Protein AF-A0A918HA20-F1 (afdb_monomer_lite)

Structure (mmCIF, N/CA/C/O backbone):
data_AF-A0A918HA20-F1
#
_entry.id   AF-A0A918HA20-F1
#
loop_
_atom_site.group_PDB
_atom_site.id
_atom_site.type_symbol
_atom_site.label_atom_id
_atom_site.label_alt_id
_atom_site.label_comp_id
_atom_site.label_asym_id
_atom_site.label_entity_id
_atom_site.label_seq_id
_atom_site.pdbx_PDB_ins_code
_atom_site.Cartn_x
_atom_site.Cartn_y
_atom_site.Cartn_z
_atom_site.occupancy
_atom_site.B_iso_or_equiv
_atom_site.auth_seq_id
_atom_site.auth_comp_id
_atom_site.auth_asym_id
_atom_site.auth_atom_id
_atom_site.pdbx_PDB_model_num
ATOM 1 N N . MET A 1 1 ? 33.558 -11.457 3.530 1.00 38.34 1 MET A N 1
ATOM 2 C CA . MET A 1 1 ? 32.779 -11.635 4.777 1.00 38.34 1 MET A CA 1
ATOM 3 C C . MET A 1 1 ? 31.307 -11.605 4.415 1.00 38.34 1 MET A C 1
ATOM 5 O O . MET A 1 1 ? 30.856 -10.582 3.923 1.00 38.34 1 MET A O 1
ATOM 9 N N . ALA A 1 2 ? 30.590 -12.720 4.562 1.00 44.47 2 ALA A N 1
ATOM 10 C CA . ALA A 1 2 ? 29.157 -12.765 4.283 1.00 44.47 2 ALA A CA 1
ATOM 11 C C . ALA A 1 2 ? 28.400 -12.003 5.380 1.00 44.47 2 ALA A C 1
ATOM 13 O O . ALA A 1 2 ? 28.579 -12.294 6.563 1.00 44.47 2 ALA A O 1
ATOM 14 N N . THR A 1 3 ? 27.589 -11.018 4.997 1.00 42.53 3 THR A N 1
ATOM 15 C CA . THR A 1 3 ? 26.684 -10.328 5.919 1.00 42.53 3 THR A CA 1
ATOM 16 C C . THR A 1 3 ? 25.725 -11.370 6.494 1.00 42.53 3 THR A C 1
ATOM 18 O O . THR A 1 3 ? 25.002 -11.996 5.715 1.00 42.53 3 THR A O 1
ATOM 21 N N . PRO A 1 4 ? 25.715 -11.614 7.817 1.00 49.12 4 PRO A N 1
ATOM 22 C CA . PRO A 1 4 ? 24.766 -12.550 8.393 1.00 49.12 4 PRO A CA 1
ATOM 23 C C . PRO A 1 4 ? 23.355 -12.069 8.045 1.00 49.12 4 PRO A C 1
ATOM 25 O O . PRO A 1 4 ? 23.101 -10.861 8.107 1.00 49.12 4 PRO A O 1
ATOM 28 N N . PRO A 1 5 ? 22.450 -12.973 7.645 1.00 57.62 5 PRO A N 1
ATOM 29 C CA . PRO A 1 5 ? 21.137 -12.587 7.164 1.00 57.62 5 PRO A CA 1
ATOM 30 C C . PRO A 1 5 ? 20.416 -11.877 8.317 1.00 57.62 5 PRO A C 1
ATOM 32 O O . PRO A 1 5 ? 20.093 -12.463 9.351 1.00 57.62 5 PRO A O 1
ATO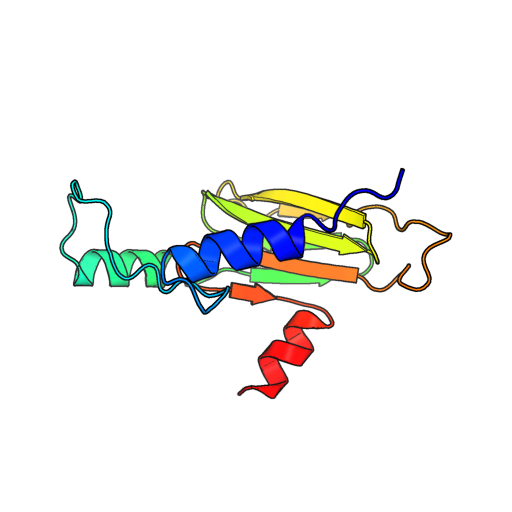M 35 N N . LEU A 1 6 ? 20.256 -10.562 8.166 1.00 62.59 6 LEU A N 1
ATOM 36 C CA . LEU A 1 6 ? 19.701 -9.666 9.183 1.00 62.59 6 LEU A CA 1
ATOM 37 C C . LEU A 1 6 ? 18.279 -10.100 9.575 1.00 62.59 6 LEU A C 1
ATOM 39 O O . LEU A 1 6 ? 17.896 -10.017 10.739 1.00 62.59 6 LEU A O 1
ATOM 43 N N . VAL A 1 7 ? 17.542 -10.642 8.601 1.00 62.25 7 VAL A N 1
ATOM 44 C CA . VAL A 1 7 ? 16.160 -11.111 8.733 1.00 62.25 7 VAL A CA 1
ATOM 45 C C . VAL A 1 7 ? 16.025 -12.244 9.771 1.00 62.25 7 VAL A C 1
ATOM 47 O O . VAL A 1 7 ? 15.259 -12.057 10.711 1.00 62.25 7 VAL A O 1
ATOM 50 N N . PRO A 1 8 ? 16.789 -13.355 9.711 1.00 70.25 8 PRO A N 1
ATOM 51 C CA . PRO A 1 8 ? 16.832 -14.373 10.764 1.00 70.25 8 PRO A CA 1
ATOM 52 C C . PRO A 1 8 ? 17.076 -13.845 12.180 1.00 70.25 8 PRO A C 1
ATOM 54 O O . PRO A 1 8 ? 16.343 -14.204 13.095 1.00 70.25 8 PRO A O 1
ATOM 57 N N . ARG A 1 9 ? 18.035 -12.928 12.380 1.00 65.81 9 ARG A N 1
ATOM 58 C CA . ARG A 1 9 ? 18.313 -12.385 13.728 1.00 65.81 9 ARG A CA 1
ATOM 59 C C . ARG A 1 9 ? 17.161 -11.527 14.254 1.00 65.81 9 ARG A C 1
ATOM 61 O O . ARG A 1 9 ? 16.867 -11.558 15.446 1.00 65.81 9 ARG A O 1
ATOM 68 N N . MET A 1 10 ? 16.513 -10.763 13.375 1.00 57.59 10 MET A N 1
ATOM 69 C CA . MET A 1 10 ? 15.327 -9.979 13.729 1.00 57.59 10 MET A CA 1
ATOM 70 C C . MET A 1 10 ? 14.124 -10.880 14.024 1.00 57.59 10 MET A C 1
ATOM 72 O O . MET A 1 10 ? 13.378 -10.603 14.960 1.00 57.59 10 MET A O 1
ATOM 76 N N . TRP A 1 11 ? 13.969 -11.970 13.272 1.00 60.09 11 TRP A N 1
ATOM 77 C CA . TRP A 1 11 ? 12.924 -12.970 13.479 1.00 60.09 11 TRP A CA 1
ATOM 78 C C . TRP A 1 11 ? 13.066 -13.686 14.826 1.00 60.09 11 TRP A C 1
ATOM 80 O O . TRP A 1 11 ? 12.103 -13.764 15.587 1.00 60.09 11 TRP A O 1
ATOM 90 N N . ASP A 1 12 ? 14.272 -14.132 15.177 1.00 68.94 12 ASP A N 1
ATOM 91 C CA . ASP A 1 12 ? 14.524 -14.792 16.462 1.00 68.94 12 ASP A CA 1
ATOM 92 C C . ASP A 1 12 ? 14.287 -13.844 17.647 1.00 68.94 12 ASP A C 1
ATOM 94 O O . ASP A 1 12 ? 13.672 -14.225 18.645 1.00 68.94 12 ASP A O 1
ATOM 98 N N . ALA A 1 13 ? 14.702 -12.578 17.518 1.00 68.00 13 ALA A N 1
ATOM 99 C CA . ALA A 1 13 ? 14.441 -11.547 18.520 1.00 68.00 13 ALA A CA 1
ATOM 100 C C . ALA A 1 13 ? 12.942 -11.228 18.668 1.00 68.00 13 ALA A C 1
ATOM 102 O O . ALA A 1 13 ? 12.487 -10.917 19.772 1.00 68.00 13 ALA A O 1
ATOM 103 N N . ALA A 1 14 ? 12.176 -11.306 17.576 1.00 59.41 14 ALA A N 1
ATOM 104 C CA . ALA A 1 14 ? 10.729 -11.137 17.597 1.00 59.41 14 ALA A CA 1
ATOM 105 C C . ALA A 1 14 ? 10.049 -12.319 18.311 1.00 59.41 14 ALA A C 1
ATOM 107 O O . ALA A 1 14 ? 9.281 -12.121 19.256 1.00 59.41 14 ALA A O 1
ATOM 108 N N . ARG A 1 15 ? 10.425 -13.558 17.973 1.00 66.44 15 ARG A N 1
ATOM 109 C CA . ARG A 1 15 ? 9.879 -14.754 18.635 1.00 66.44 15 ARG A CA 1
ATOM 110 C C . ARG A 1 15 ? 10.200 -14.814 20.125 1.00 66.44 15 ARG A C 1
ATOM 112 O O . ARG A 1 15 ? 9.325 -15.159 20.913 1.00 66.44 15 ARG A O 1
ATOM 119 N N . ALA A 1 16 ? 11.402 -14.405 20.533 1.00 69.88 16 ALA A N 1
ATOM 120 C CA . ALA A 1 16 ? 11.773 -14.308 21.949 1.00 69.88 16 ALA A CA 1
ATOM 121 C C . ALA A 1 16 ? 10.886 -13.331 22.750 1.00 69.88 16 ALA A C 1
ATOM 123 O O . ALA A 1 16 ? 10.814 -13.419 23.973 1.00 69.88 16 ALA A O 1
ATOM 124 N N . ARG A 1 17 ? 10.200 -12.406 22.068 1.00 61.94 17 ARG A N 1
ATOM 125 C CA . ARG A 1 17 ? 9.253 -11.441 22.647 1.00 61.94 17 ARG A CA 1
ATOM 126 C C . ARG A 1 17 ? 7.787 -11.840 22.430 1.00 61.94 17 ARG A C 1
ATOM 128 O O . ARG A 1 17 ? 6.905 -11.020 22.659 1.00 61.94 17 ARG A O 1
ATOM 135 N N . GLY A 1 18 ? 7.529 -13.077 21.994 1.00 61.09 18 GLY A N 1
ATOM 136 C CA . GLY A 1 18 ? 6.178 -13.595 21.760 1.00 61.09 18 GLY A CA 1
ATOM 137 C C . GLY A 1 18 ? 5.519 -13.077 20.480 1.00 61.09 18 GLY A C 1
ATOM 138 O O . GLY A 1 18 ? 4.299 -13.102 20.379 1.00 61.09 18 GLY A O 1
ATOM 139 N N . ILE A 1 19 ? 6.307 -12.581 19.522 1.00 57.25 19 ILE A N 1
ATOM 140 C CA . ILE A 1 19 ? 5.818 -12.071 18.238 1.00 57.25 19 ILE A CA 1
ATOM 141 C C . ILE A 1 19 ? 6.059 -13.161 17.202 1.00 57.25 19 ILE A C 1
ATOM 143 O O . ILE A 1 19 ? 7.184 -13.363 16.738 1.00 57.25 19 ILE A O 1
ATOM 147 N N . ASP A 1 20 ? 5.013 -13.908 16.894 1.00 63.19 20 ASP A N 1
ATOM 148 C CA . ASP A 1 20 ? 5.039 -15.077 16.015 1.00 63.19 20 ASP A CA 1
ATOM 149 C C . ASP A 1 20 ? 4.428 -14.806 14.632 1.00 63.19 20 ASP A C 1
ATOM 151 O O . ASP A 1 20 ? 4.663 -15.572 13.695 1.00 63.19 20 ASP A O 1
ATOM 155 N N . ALA A 1 21 ? 3.722 -13.685 14.480 1.00 48.09 21 ALA A N 1
ATOM 156 C CA . ALA A 1 21 ? 3.218 -13.185 13.214 1.00 48.09 21 ALA A CA 1
ATOM 157 C C . ALA A 1 21 ? 3.915 -11.862 12.829 1.00 48.09 21 ALA A C 1
ATOM 159 O O . ALA A 1 21 ? 4.008 -10.950 13.654 1.00 48.09 21 ALA A O 1
ATOM 160 N N . PRO A 1 22 ? 4.359 -11.693 11.564 1.00 44.25 22 PRO A N 1
ATOM 161 C CA . PRO A 1 22 ? 4.783 -10.382 11.047 1.00 44.25 22 PRO A CA 1
ATOM 162 C C . PRO A 1 22 ? 3.621 -9.371 11.047 1.00 44.25 22 PRO A C 1
ATOM 164 O O . PRO A 1 22 ? 3.827 -8.157 11.007 1.00 44.25 22 PRO A O 1
ATOM 167 N N . ASP A 1 23 ? 2.399 -9.893 11.129 1.00 50.22 23 ASP A N 1
ATOM 168 C CA . ASP A 1 23 ? 1.164 -9.177 11.392 1.00 50.22 23 ASP A CA 1
ATOM 169 C C . ASP A 1 23 ? 0.981 -9.059 12.897 1.00 50.22 23 ASP A C 1
ATOM 171 O O . ASP A 1 23 ? 0.178 -9.759 13.511 1.00 50.22 23 ASP A O 1
ATOM 175 N N . TRP A 1 24 ? 1.768 -8.177 13.507 1.00 45.12 24 TRP A N 1
ATOM 176 C CA . TRP A 1 24 ? 1.539 -7.820 14.894 1.00 45.12 24 TRP A CA 1
ATOM 177 C C . TRP A 1 24 ? 0.159 -7.176 14.986 1.00 45.12 24 TRP A C 1
ATOM 179 O O . TRP A 1 24 ? -0.061 -6.047 14.538 1.00 45.12 24 TRP A O 1
ATOM 189 N N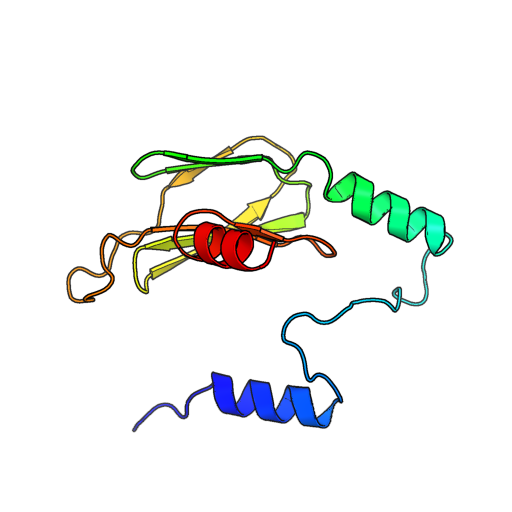 . ASN A 1 25 ? -0.783 -7.905 15.567 1.00 48.22 25 ASN A N 1
ATOM 190 C CA . ASN A 1 25 ? -2.069 -7.381 15.973 1.00 48.22 25 ASN A CA 1
ATOM 191 C C . ASN A 1 25 ? -1.805 -6.363 17.088 1.00 48.22 25 ASN A C 1
ATOM 193 O O . ASN A 1 25 ? -1.766 -6.700 18.265 1.00 48.22 25 ASN A O 1
ATOM 197 N N . GLY A 1 26 ? -1.547 -5.105 16.730 1.00 47.84 26 GLY A N 1
ATOM 198 C CA . GLY A 1 26 ? -1.416 -4.002 17.679 1.00 47.84 26 GLY A CA 1
ATOM 199 C C . GLY A 1 26 ? -2.742 -3.752 18.404 1.00 47.84 26 GLY A C 1
ATOM 200 O O . GLY A 1 26 ? -3.393 -2.736 18.180 1.00 47.84 26 GLY A O 1
ATOM 201 N N . THR A 1 27 ? -3.167 -4.693 19.244 1.00 48.44 27 THR A N 1
ATOM 202 C CA . THR A 1 27 ? -4.405 -4.677 20.023 1.00 48.44 27 THR A CA 1
ATOM 203 C C . THR A 1 27 ? -4.263 -3.830 21.273 1.00 48.44 27 THR A C 1
ATOM 205 O O . THR A 1 27 ? -5.285 -3.434 21.827 1.00 48.44 27 THR A O 1
ATOM 208 N N . THR A 1 28 ? -3.031 -3.501 21.680 1.00 47.69 28 THR A N 1
ATOM 209 C CA . THR A 1 28 ? -2.748 -2.671 22.853 1.00 47.69 28 THR A CA 1
ATOM 210 C C . THR A 1 28 ? -2.506 -1.214 22.443 1.00 47.69 28 THR A C 1
ATOM 212 O O . THR A 1 28 ? -1.478 -0.887 21.839 1.00 47.69 28 THR A O 1
ATOM 215 N N . PRO A 1 29 ? -3.446 -0.304 22.751 1.00 48.00 29 PRO A N 1
ATOM 216 C CA . PRO A 1 29 ? -3.200 1.128 22.749 1.00 48.00 29 PRO A CA 1
ATOM 217 C C . PRO A 1 29 ? -1.941 1.539 23.527 1.00 48.00 29 PRO A C 1
ATOM 219 O O . PRO A 1 29 ? -1.690 0.969 24.584 1.00 48.00 29 PRO A O 1
ATOM 222 N N . PRO A 1 30 ? -1.183 2.565 23.089 1.00 52.78 30 PRO A N 1
ATOM 223 C CA . PRO A 1 30 ? -0.307 3.290 23.998 1.00 52.78 30 PRO A CA 1
ATOM 224 C C . PRO A 1 30 ? -1.148 3.832 25.166 1.00 52.78 30 PRO A C 1
ATOM 226 O O . PRO A 1 30 ? -2.267 4.302 24.946 1.00 52.78 30 PRO A O 1
ATOM 229 N N . GLY A 1 31 ? -0.617 3.707 26.387 1.00 47.78 31 GLY 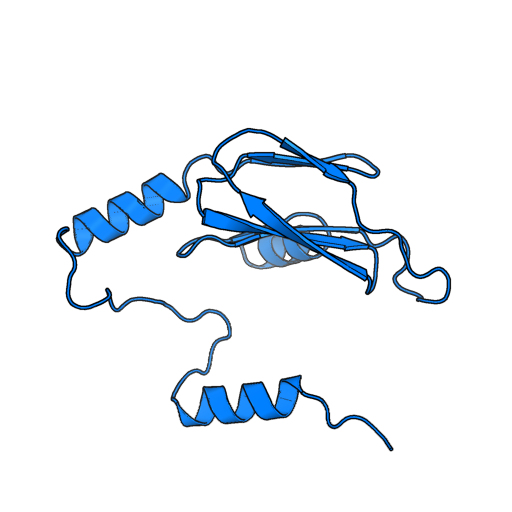A N 1
ATOM 230 C CA . GLY A 1 31 ? -1.356 3.872 27.646 1.00 47.78 31 GLY A CA 1
ATOM 231 C C . GLY A 1 31 ? -2.015 5.239 27.856 1.00 47.78 31 GLY A C 1
ATOM 232 O O . GLY A 1 31 ? -3.036 5.308 28.527 1.00 47.78 31 GLY A O 1
ATOM 233 N N . ASP A 1 32 ? -1.519 6.290 27.200 1.00 51.06 32 ASP A N 1
ATOM 234 C CA . ASP A 1 32 ? -2.040 7.660 27.315 1.00 51.06 32 ASP A CA 1
ATOM 235 C C . ASP A 1 32 ? -2.981 8.026 26.161 1.00 51.06 32 ASP A C 1
ATOM 237 O O . ASP A 1 32 ? -2.774 8.997 25.425 1.00 51.06 32 ASP A O 1
ATOM 241 N N . ARG A 1 33 ? -4.021 7.218 25.937 1.00 49.81 33 ARG A N 1
ATOM 242 C CA . ARG A 1 33 ? -4.992 7.496 24.874 1.00 49.81 33 ARG A CA 1
ATOM 243 C C . ARG A 1 33 ? -6.177 8.311 25.375 1.00 49.81 33 ARG A C 1
ATOM 245 O O . ARG A 1 33 ? -6.948 7.844 26.200 1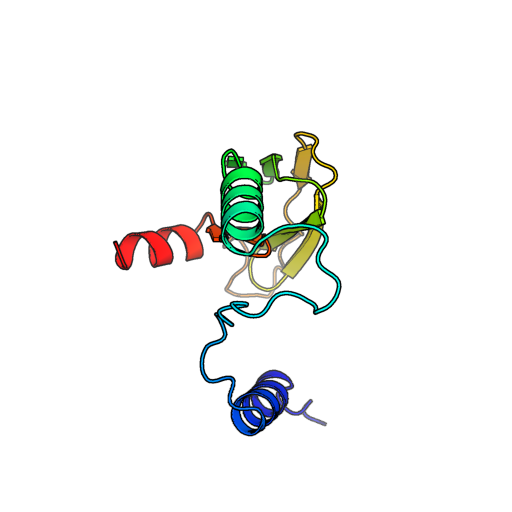.00 49.81 33 ARG A O 1
ATOM 252 N N . ALA A 1 34 ? -6.407 9.469 24.757 1.00 58.25 34 ALA A N 1
ATOM 253 C CA . ALA A 1 34 ? -7.604 10.287 24.980 1.00 58.25 34 ALA A CA 1
ATOM 254 C C . ALA A 1 34 ? -8.911 9.654 24.445 1.00 58.25 34 ALA A C 1
ATOM 256 O O . ALA A 1 34 ? -9.993 10.196 24.654 1.00 58.25 34 ALA A O 1
ATOM 257 N N . LEU A 1 35 ? -8.828 8.528 23.722 1.00 51.78 35 LEU A N 1
ATOM 258 C CA . LEU A 1 35 ? -9.969 7.881 23.075 1.00 51.78 35 LEU A CA 1
ATOM 259 C C . LEU A 1 35 ? -10.229 6.487 23.661 1.00 51.78 35 LEU A C 1
ATOM 261 O O . LEU A 1 35 ? -9.298 5.677 23.699 1.00 51.78 35 LEU A O 1
ATOM 265 N N . PRO A 1 36 ? -11.489 6.172 24.028 1.00 70.12 36 PRO A N 1
ATOM 266 C CA . PRO A 1 36 ? -11.899 4.822 24.406 1.00 70.12 36 PRO A CA 1
ATOM 267 C C . PRO A 1 36 ? -11.553 3.783 23.321 1.00 70.12 36 PRO A C 1
ATOM 269 O O . PRO A 1 36 ? -11.568 4.133 22.138 1.00 70.12 36 PRO A O 1
ATOM 272 N N . PRO A 1 37 ? -11.296 2.507 23.674 1.00 62.38 37 PRO A N 1
ATOM 273 C CA . PRO A 1 37 ? -10.843 1.472 22.738 1.00 62.38 37 PRO A CA 1
ATOM 274 C C . PRO A 1 37 ? -11.689 1.333 21.469 1.00 62.38 37 PRO A C 1
ATOM 276 O O . PRO A 1 37 ? -11.129 1.229 20.381 1.00 62.38 37 PRO A O 1
ATOM 279 N N . ASP A 1 38 ? -13.015 1.404 21.574 1.00 58.91 38 ASP A N 1
ATOM 280 C CA . ASP A 1 38 ? -13.904 1.274 20.414 1.00 58.91 38 ASP A CA 1
ATOM 281 C C . ASP A 1 38 ? -13.901 2.521 19.529 1.00 58.91 38 ASP A C 1
ATOM 283 O O . ASP A 1 38 ? -13.929 2.407 18.308 1.00 58.91 38 ASP A O 1
ATOM 287 N N . ARG A 1 39 ? -13.745 3.718 20.113 1.00 60.19 39 ARG A N 1
ATOM 288 C CA . ARG A 1 39 ? -13.518 4.946 19.332 1.00 60.19 39 ARG A CA 1
ATOM 289 C C . ARG A 1 39 ? -12.140 4.972 18.696 1.00 60.19 39 ARG A C 1
ATOM 291 O O . ARG A 1 39 ? -11.974 5.526 17.619 1.00 60.19 39 ARG A O 1
ATOM 298 N N . TYR A 1 40 ? -11.153 4.362 19.340 1.00 61.56 40 TYR A N 1
ATOM 299 C CA . TYR A 1 40 ? -9.845 4.194 18.739 1.00 61.56 40 TYR A CA 1
ATOM 300 C C . TYR A 1 40 ? -9.875 3.190 17.578 1.00 61.56 40 TYR A C 1
ATOM 302 O O . TYR A 1 40 ? -9.262 3.445 16.546 1.00 61.56 40 TYR A O 1
ATOM 310 N N . ARG A 1 41 ? -10.605 2.078 17.712 1.00 60.34 41 ARG A N 1
ATOM 311 C CA . ARG A 1 41 ? -10.825 1.122 16.616 1.00 60.34 41 ARG A CA 1
ATOM 312 C C . ARG A 1 41 ? -11.610 1.754 15.471 1.00 60.34 41 ARG A C 1
ATOM 314 O O . ARG A 1 41 ? -11.207 1.589 14.329 1.00 60.34 41 ARG A O 1
ATOM 321 N N . ALA A 1 42 ? -12.651 2.530 15.771 1.00 60.97 42 ALA A N 1
ATOM 322 C CA . ALA A 1 42 ? -13.388 3.299 14.772 1.00 60.97 42 ALA A CA 1
ATOM 323 C C . ALA A 1 42 ? -12.480 4.316 14.066 1.00 60.97 42 ALA A C 1
ATOM 325 O O . ALA A 1 42 ? -12.455 4.336 12.848 1.00 60.97 42 ALA A O 1
ATOM 326 N N . LEU A 1 43 ? -11.645 5.060 14.801 1.00 60.12 43 LEU A N 1
ATOM 327 C CA . LEU A 1 43 ? -10.647 5.970 14.224 1.00 60.12 43 LEU A CA 1
ATOM 328 C C . LEU A 1 43 ? -9.622 5.240 13.344 1.00 60.12 43 LEU A C 1
ATOM 330 O O . LEU A 1 43 ? -9.153 5.797 12.356 1.00 60.12 43 LEU A O 1
ATOM 334 N N . LEU A 1 44 ? -9.217 4.022 13.713 1.00 56.91 44 LEU A N 1
ATOM 335 C CA . LEU A 1 44 ? -8.326 3.207 12.887 1.00 56.91 44 LEU A CA 1
ATOM 336 C C . LEU A 1 44 ? -9.013 2.733 11.605 1.00 56.91 44 LEU A C 1
ATOM 338 O O . LEU A 1 44 ? -8.423 2.872 10.538 1.00 56.91 44 LEU A O 1
ATOM 342 N N . ALA A 1 45 ? -10.247 2.236 11.707 1.00 54.44 45 ALA A N 1
ATOM 343 C CA . ALA A 1 45 ? -11.048 1.830 10.557 1.00 54.44 45 ALA A CA 1
ATOM 344 C C . ALA A 1 45 ? -11.336 3.025 9.633 1.00 54.44 45 ALA A C 1
ATOM 346 O O . ALA A 1 45 ? -11.193 2.928 8.420 1.00 54.44 45 ALA A O 1
ATOM 347 N N . GLU A 1 46 ? -11.652 4.188 10.198 1.00 53.38 46 GLU A N 1
ATOM 348 C CA . GLU A 1 46 ? -11.887 5.444 9.480 1.00 53.38 46 GLU A CA 1
ATOM 349 C C . GLU A 1 46 ? -10.601 5.979 8.830 1.00 53.38 46 GLU A C 1
ATOM 351 O O . GLU A 1 46 ? -10.640 6.473 7.709 1.00 53.38 46 GLU A O 1
ATOM 356 N N . ARG A 1 47 ? -9.433 5.794 9.466 1.00 55.09 47 ARG A N 1
ATOM 357 C CA . ARG A 1 47 ? -8.125 6.092 8.857 1.00 55.09 47 ARG A CA 1
ATOM 358 C C . ARG A 1 47 ? -7.774 5.154 7.706 1.00 55.09 47 ARG A C 1
ATOM 360 O O . ARG A 1 47 ? -7.060 5.571 6.805 1.00 55.09 47 ARG A O 1
ATOM 367 N N . ALA A 1 48 ? -8.237 3.911 7.721 1.00 55.97 48 ALA A N 1
ATOM 368 C CA . ALA A 1 48 ? -8.026 2.982 6.616 1.00 55.97 48 ALA A CA 1
ATOM 369 C C . ALA A 1 48 ? -9.039 3.161 5.472 1.00 55.97 48 ALA A C 1
ATOM 371 O O . ALA A 1 48 ? -8.697 2.945 4.304 1.00 55.97 48 ALA A O 1
ATOM 372 N N . THR A 1 49 ? -10.264 3.589 5.797 1.00 56.50 49 THR A N 1
ATOM 373 C CA . THR A 1 49 ? -11.376 3.745 4.853 1.00 56.50 49 THR A CA 1
ATOM 374 C C . THR A 1 49 ? -11.065 4.854 3.851 1.00 56.50 49 THR A C 1
ATOM 376 O O . THR A 1 49 ? -11.030 6.033 4.185 1.00 56.50 49 THR A O 1
ATOM 379 N N . GLY A 1 50 ? -10.835 4.462 2.599 1.00 64.88 50 GLY A N 1
ATOM 380 C CA . GLY A 1 50 ? -10.617 5.384 1.485 1.00 64.88 50 GLY A CA 1
ATOM 381 C C . GLY A 1 50 ? -9.214 5.360 0.890 1.00 64.88 50 GLY A C 1
ATOM 382 O O . GLY A 1 50 ? -9.016 6.035 -0.120 1.00 64.88 50 GLY A O 1
ATOM 383 N N . THR A 1 51 ? -8.264 4.593 1.458 1.00 77.88 51 THR A N 1
ATOM 384 C CA . THR A 1 51 ? -6.928 4.425 0.855 1.00 77.88 51 THR A CA 1
ATOM 385 C C . THR A 1 51 ? -7.093 3.911 -0.574 1.00 77.88 51 THR A C 1
ATOM 387 O O . THR A 1 51 ? -7.704 2.868 -0.807 1.00 77.88 51 THR A O 1
ATOM 390 N N . ARG A 1 52 ? -6.563 4.657 -1.542 1.00 86.00 52 ARG A N 1
ATOM 391 C CA . ARG A 1 52 ? -6.649 4.347 -2.971 1.00 86.00 52 ARG A CA 1
ATOM 392 C C . ARG A 1 52 ? -5.242 4.135 -3.487 1.00 86.00 52 ARG A C 1
ATOM 394 O O . ARG A 1 52 ? -4.384 4.985 -3.286 1.00 86.00 52 ARG A O 1
ATOM 401 N N . LEU A 1 53 ? -5.012 3.010 -4.149 1.00 86.12 53 LEU A N 1
ATOM 402 C CA . LEU A 1 53 ? -3.721 2.661 -4.725 1.00 86.12 53 LEU A CA 1
ATOM 403 C C . LEU A 1 53 ? -3.958 2.119 -6.129 1.00 86.12 53 LEU A C 1
ATOM 405 O O . LEU A 1 53 ? -4.637 1.109 -6.292 1.00 86.12 53 LEU A O 1
ATOM 409 N N . THR A 1 54 ? -3.423 2.798 -7.138 1.00 90.00 54 THR A N 1
ATOM 410 C CA . THR A 1 54 ? -3.486 2.357 -8.535 1.00 90.00 54 THR A CA 1
ATOM 411 C C . THR A 1 54 ? -2.080 2.365 -9.115 1.00 90.00 54 THR A C 1
ATOM 413 O O . THR A 1 54 ? -1.409 3.394 -9.107 1.00 90.00 54 THR A O 1
ATOM 416 N N . LEU A 1 55 ? -1.638 1.211 -9.605 1.00 87.25 55 LEU A N 1
ATO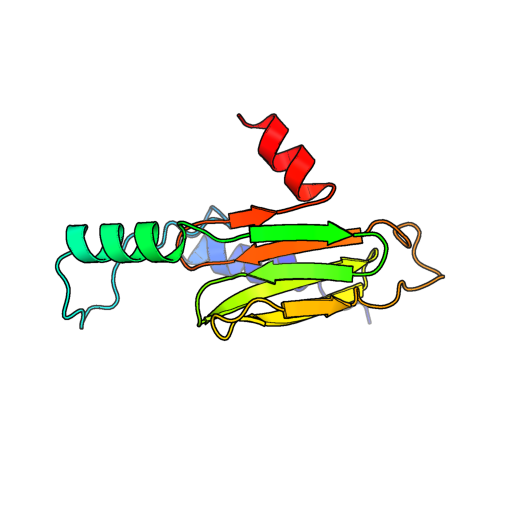M 417 C CA . LEU A 1 55 ? -0.392 1.069 -10.353 1.00 87.25 55 LEU A CA 1
ATOM 418 C C . LEU A 1 55 ? -0.673 1.374 -11.832 1.00 87.25 55 LEU A C 1
ATOM 420 O O . LEU A 1 55 ? -1.612 0.813 -12.396 1.00 87.25 55 LEU A O 1
ATOM 424 N N . GLN A 1 56 ? 0.111 2.266 -12.434 1.00 86.12 56 GLN A N 1
ATOM 425 C CA . GLN A 1 56 ? 0.023 2.668 -13.840 1.00 86.12 56 GLN A CA 1
ATOM 426 C C . GLN A 1 56 ? 1.431 2.646 -14.431 1.00 86.12 56 GLN A C 1
ATOM 428 O O . GLN A 1 56 ? 2.223 3.519 -14.107 1.00 86.12 56 GLN A O 1
ATOM 433 N N . ASP A 1 57 ? 1.737 1.652 -15.262 1.00 82.94 57 ASP A N 1
ATOM 434 C CA . ASP A 1 57 ? 3.027 1.480 -15.943 1.00 82.94 57 ASP A CA 1
ATOM 435 C C . ASP A 1 57 ? 4.259 1.665 -15.027 1.00 82.94 57 ASP A C 1
ATOM 437 O O . ASP A 1 57 ? 4.669 0.725 -14.338 1.00 82.94 57 ASP A O 1
ATOM 441 N N . ASP A 1 58 ? 4.848 2.866 -15.009 1.00 86.94 58 ASP A N 1
ATOM 442 C CA . ASP A 1 58 ? 6.050 3.246 -14.259 1.00 86.94 58 ASP A CA 1
ATOM 443 C C . ASP A 1 58 ? 5.773 4.052 -12.973 1.00 86.94 58 ASP A C 1
ATOM 445 O O . ASP A 1 58 ? 6.701 4.413 -12.238 1.00 86.94 58 ASP A O 1
ATOM 449 N N . ALA A 1 59 ? 4.503 4.306 -12.670 1.00 90.00 59 ALA A N 1
ATOM 450 C CA . ALA A 1 59 ? 4.069 5.175 -11.593 1.00 90.00 59 ALA A CA 1
ATOM 451 C C . ALA A 1 59 ? 2.933 4.573 -10.760 1.00 90.00 59 ALA A C 1
ATOM 453 O O . ALA A 1 59 ? 2.214 3.646 -11.138 1.00 90.00 59 ALA A O 1
ATOM 454 N N . VAL A 1 60 ? 2.767 5.126 -9.566 1.00 92.06 60 VAL A N 1
ATOM 455 C CA . VAL A 1 60 ? 1.739 4.733 -8.612 1.00 92.06 60 VAL A CA 1
ATOM 456 C C . VAL A 1 60 ? 0.981 5.969 -8.186 1.00 92.06 60 VAL A C 1
ATOM 458 O O . VAL A 1 60 ? 1.540 6.856 -7.541 1.00 92.06 60 VAL A O 1
ATOM 461 N N . ARG A 1 61 ? -0.311 6.005 -8.513 1.00 94.62 61 ARG A N 1
ATOM 462 C CA . ARG A 1 61 ? -1.230 7.012 -7.992 1.00 94.62 61 ARG A CA 1
ATOM 463 C C . ARG A 1 61 ? -1.797 6.511 -6.676 1.00 94.62 61 ARG A C 1
ATOM 465 O O . ARG A 1 61 ? -2.414 5.441 -6.618 1.00 94.62 61 ARG A O 1
ATOM 472 N N . VAL A 1 62 ? -1.559 7.271 -5.617 1.00 91.75 62 VAL A N 1
ATOM 473 C CA . VAL A 1 62 ? -1.897 6.874 -4.256 1.00 91.75 62 VAL A CA 1
ATOM 474 C C . VAL A 1 62 ? -2.521 8.027 -3.490 1.00 91.75 62 VAL A C 1
ATOM 476 O O . VAL A 1 62 ? -2.013 9.143 -3.487 1.00 91.75 62 VAL A O 1
ATOM 479 N N . TRP A 1 63 ? -3.618 7.727 -2.809 1.00 91.81 63 TRP A N 1
ATOM 480 C CA . TRP A 1 63 ? -4.112 8.518 -1.693 1.00 91.81 63 TRP A CA 1
ATOM 481 C C . TRP A 1 63 ? -4.083 7.626 -0.458 1.00 91.81 63 TRP A C 1
ATOM 483 O O . TRP A 1 63 ? -4.600 6.505 -0.483 1.00 91.81 63 TRP A O 1
ATOM 493 N N . ALA A 1 64 ? -3.471 8.111 0.613 1.00 86.56 64 ALA A N 1
ATOM 494 C CA . ALA A 1 64 ? -3.383 7.418 1.888 1.00 86.56 64 ALA A CA 1
ATOM 495 C C . ALA A 1 64 ? -3.450 8.451 3.022 1.00 86.56 64 ALA A C 1
ATOM 497 O O . ALA A 1 64 ? -3.026 9.592 2.828 1.00 86.56 64 ALA A O 1
ATOM 498 N N . PRO A 1 65 ? -3.970 8.084 4.204 1.00 81.31 65 PRO A N 1
ATOM 499 C CA . PRO A 1 65 ? -4.083 9.014 5.321 1.00 81.31 65 PRO A CA 1
ATOM 500 C C . PRO A 1 65 ? -2.699 9.528 5.764 1.00 81.31 65 PRO A C 1
ATOM 502 O O . PRO A 1 65 ? -1.712 8.787 5.669 1.00 81.31 65 PRO A O 1
ATOM 505 N N . PRO A 1 66 ? -2.622 10.742 6.343 1.00 83.00 66 PRO A N 1
ATOM 506 C CA . PRO A 1 66 ? -1.378 11.265 6.891 1.00 83.00 66 PRO A CA 1
ATOM 507 C C . PRO A 1 66 ? -0.730 10.280 7.873 1.00 83.00 66 PRO A C 1
ATOM 509 O O . PRO A 1 66 ? -1.385 9.764 8.788 1.00 83.00 66 PRO A O 1
ATOM 512 N N . GLY A 1 67 ? 0.565 10.030 7.692 1.00 76.44 67 GLY A N 1
ATOM 513 C CA . GLY A 1 67 ? 1.343 9.103 8.516 1.00 76.44 67 GLY A CA 1
ATOM 514 C C . GLY A 1 67 ? 1.275 7.633 8.085 1.00 76.44 67 GLY A C 1
ATOM 515 O O . GLY A 1 67 ? 1.898 6.795 8.740 1.00 76.44 67 GLY A O 1
ATOM 516 N N . ALA A 1 68 ? 0.566 7.298 7.001 1.00 83.31 68 ALA A N 1
ATOM 517 C CA . ALA A 1 68 ? 0.735 6.006 6.340 1.00 83.31 68 ALA A CA 1
ATOM 518 C C . ALA A 1 68 ? 2.105 5.909 5.653 1.00 83.31 68 ALA A C 1
ATOM 520 O O . ALA A 1 68 ? 2.686 6.910 5.228 1.00 83.31 68 ALA A O 1
ATOM 521 N N . VAL A 1 69 ? 2.607 4.681 5.520 1.00 88.19 69 VAL A N 1
ATOM 522 C CA . VAL A 1 69 ? 3.857 4.393 4.810 1.00 88.19 69 VAL A CA 1
ATOM 523 C C . VAL A 1 69 ? 3.525 3.747 3.476 1.00 88.19 69 VAL A C 1
ATOM 525 O O . VAL A 1 69 ? 2.905 2.687 3.434 1.00 88.19 69 VAL A O 1
ATOM 528 N N . ILE A 1 70 ? 3.978 4.357 2.390 1.00 90.12 70 ILE A N 1
ATOM 529 C CA . ILE A 1 70 ? 3.846 3.827 1.036 1.00 90.12 70 ILE A CA 1
ATOM 530 C C . ILE A 1 70 ? 5.188 3.207 0.652 1.00 90.12 70 ILE A C 1
ATOM 532 O O . ILE A 1 70 ? 6.233 3.862 0.712 1.00 90.12 70 ILE A O 1
ATOM 536 N N . ARG A 1 71 ? 5.179 1.929 0.272 1.00 91.94 71 ARG A N 1
ATOM 537 C CA . ARG A 1 71 ? 6.365 1.205 -0.192 1.00 91.94 71 ARG A CA 1
ATOM 538 C C . ARG A 1 71 ? 6.182 0.822 -1.651 1.00 91.94 71 ARG A C 1
ATOM 540 O O . ARG A 1 71 ? 5.197 0.176 -1.993 1.00 91.94 71 ARG A O 1
ATOM 547 N N . LEU A 1 72 ? 7.155 1.188 -2.473 1.00 92.62 72 LEU A N 1
ATOM 548 C CA . LEU A 1 72 ? 7.222 0.874 -3.899 1.00 92.62 72 LEU A CA 1
ATOM 549 C C . LEU A 1 72 ? 8.371 -0.097 -4.146 1.00 92.62 72 LEU A C 1
ATOM 551 O O . LEU A 1 72 ? 9.389 -0.034 -3.443 1.00 92.62 72 LEU A O 1
ATOM 555 N N . TRP A 1 73 ? 8.244 -0.959 -5.149 1.00 91.94 73 TRP A N 1
ATOM 556 C CA . TRP A 1 73 ? 9.338 -1.822 -5.580 1.00 91.94 73 TRP A CA 1
ATOM 557 C C . TRP A 1 73 ? 9.359 -2.039 -7.089 1.00 91.94 73 TRP A C 1
ATOM 559 O O . TRP A 1 73 ? 8.326 -2.012 -7.756 1.00 91.94 73 TRP A O 1
ATOM 569 N N . ASN A 1 74 ? 10.561 -2.296 -7.599 1.00 89.06 74 ASN A N 1
ATOM 570 C CA . ASN A 1 74 ? 10.817 -2.825 -8.931 1.00 89.06 74 ASN A CA 1
ATOM 571 C C . ASN A 1 74 ? 11.943 -3.858 -8.814 1.00 89.06 74 ASN A C 1
ATOM 573 O O . ASN A 1 74 ? 13.107 -3.518 -8.583 1.00 89.06 74 ASN A O 1
ATOM 577 N N . GLY A 1 75 ? 11.577 -5.136 -8.872 1.00 87.00 75 GLY A N 1
ATOM 578 C CA . GLY A 1 75 ? 12.481 -6.216 -8.504 1.00 87.00 75 GLY A CA 1
ATOM 579 C C . GLY A 1 75 ? 12.930 -6.111 -7.046 1.00 87.00 75 GLY A C 1
ATOM 580 O O . GLY A 1 75 ? 12.103 -6.131 -6.138 1.00 87.00 75 GLY A O 1
ATOM 581 N N . ALA A 1 76 ? 14.243 -6.030 -6.819 1.00 85.19 76 ALA A N 1
ATOM 582 C CA . ALA A 1 76 ? 14.824 -5.879 -5.481 1.00 85.19 76 ALA A CA 1
ATOM 583 C C . ALA A 1 76 ? 14.964 -4.413 -5.027 1.00 85.19 76 ALA A C 1
ATOM 585 O O . ALA A 1 76 ? 15.173 -4.160 -3.838 1.00 85.19 76 ALA A O 1
ATOM 586 N N . THR A 1 77 ? 14.847 -3.443 -5.940 1.00 84.81 77 THR A N 1
ATOM 587 C CA . THR A 1 77 ? 14.954 -2.023 -5.596 1.00 84.81 77 THR A CA 1
ATOM 588 C C . THR A 1 77 ? 13.656 -1.549 -4.964 1.00 84.81 77 THR A C 1
ATOM 590 O O . THR A 1 77 ? 12.570 -1.820 -5.477 1.00 84.81 77 THR A O 1
ATOM 593 N N . THR A 1 78 ? 13.753 -0.804 -3.863 1.00 89.75 78 THR A N 1
ATOM 594 C CA . THR A 1 78 ? 12.579 -0.298 -3.144 1.00 89.75 78 THR A CA 1
ATOM 595 C C . THR A 1 78 ? 12.698 1.183 -2.817 1.00 89.75 78 THR A C 1
ATOM 597 O O . THR A 1 78 ? 13.787 1.636 -2.469 1.00 89.75 78 THR A O 1
ATOM 600 N N . ALA A 1 79 ? 11.571 1.892 -2.820 1.00 91.88 79 ALA A N 1
ATOM 601 C CA . ALA A 1 79 ? 11.450 3.264 -2.329 1.00 91.88 79 ALA A CA 1
ATOM 602 C C . ALA A 1 79 ? 10.377 3.351 -1.234 1.00 91.88 79 ALA A C 1
ATOM 604 O O . ALA A 1 79 ? 9.417 2.575 -1.231 1.00 91.88 79 ALA A O 1
ATOM 605 N N . LEU A 1 80 ? 10.562 4.268 -0.281 1.00 92.06 80 LEU A N 1
ATOM 606 C CA . LEU A 1 80 ? 9.643 4.508 0.832 1.00 92.06 80 LEU A CA 1
ATOM 607 C C . LEU A 1 80 ? 9.207 5.969 0.833 1.00 92.06 80 LEU A C 1
ATOM 609 O O . LEU A 1 80 ? 10.047 6.863 0.766 1.00 92.06 80 LEU A O 1
ATOM 613 N N . HIS A 1 81 ? 7.904 6.184 0.980 1.00 91.94 81 HIS A N 1
ATOM 614 C CA . HIS A 1 81 ? 7.292 7.502 1.066 1.00 91.94 81 HIS A CA 1
ATOM 615 C C . HIS A 1 81 ? 6.349 7.564 2.265 1.00 91.94 81 HIS A C 1
ATOM 617 O O . HIS A 1 81 ? 5.705 6.574 2.618 1.00 91.94 81 HIS A O 1
ATOM 623 N N . LEU A 1 82 ? 6.281 8.731 2.898 1.00 87.75 82 LEU A N 1
ATOM 624 C CA . LEU A 1 82 ? 5.287 9.022 3.923 1.00 87.75 82 LEU A CA 1
ATOM 625 C C . LEU A 1 82 ? 4.117 9.738 3.262 1.00 87.75 82 LEU A C 1
ATOM 627 O O . LEU A 1 82 ? 4.329 10.692 2.517 1.00 87.75 82 LEU A O 1
ATOM 631 N N . ALA A 1 83 ? 2.905 9.268 3.530 1.00 88.00 83 ALA A N 1
ATOM 632 C CA . ALA A 1 83 ? 1.702 9.949 3.090 1.00 88.00 83 ALA A CA 1
ATOM 633 C C . ALA A 1 83 ? 1.450 11.181 3.966 1.00 88.00 83 ALA A C 1
ATOM 635 O O . ALA A 1 83 ? 1.548 11.114 5.197 1.00 88.00 83 ALA A O 1
ATOM 636 N N . ASP A 1 84 ? 1.094 12.285 3.328 1.00 87.25 84 ASP A N 1
ATOM 637 C CA . ASP A 1 84 ? 0.712 13.554 3.952 1.00 87.25 84 ASP A CA 1
ATOM 638 C C . ASP A 1 84 ? -0.809 13.776 3.961 1.00 87.25 84 ASP A C 1
ATOM 640 O O . ASP A 1 84 ? -1.277 14.716 4.596 1.00 87.25 84 ASP A O 1
ATOM 644 N N . GLY A 1 85 ? -1.579 12.875 3.342 1.00 84.69 85 GLY A N 1
ATOM 645 C CA . GLY A 1 85 ? -3.033 12.973 3.208 1.00 84.69 85 GLY A CA 1
ATOM 646 C C . GLY A 1 85 ? -3.505 13.505 1.859 1.00 84.69 85 GLY A C 1
ATOM 647 O O . GLY A 1 85 ? -4.714 13.506 1.620 1.00 84.69 85 GLY A O 1
ATOM 648 N N . GLU A 1 86 ? -2.588 13.899 0.976 1.00 88.88 86 GLU A N 1
ATOM 649 C CA . GLU A 1 86 ? -2.908 14.336 -0.377 1.00 88.88 86 GLU A CA 1
ATOM 650 C C . GLU A 1 86 ? -2.773 13.191 -1.383 1.00 88.88 86 GLU A C 1
ATOM 652 O O . GLU A 1 86 ? -2.050 12.208 -1.185 1.00 88.88 86 GLU A O 1
ATOM 657 N N . GLU A 1 87 ? -3.519 13.291 -2.481 1.00 92.12 87 GLU A N 1
ATOM 658 C CA . GLU A 1 87 ? -3.357 12.349 -3.580 1.00 92.12 87 GLU A CA 1
ATOM 659 C C . GLU A 1 87 ? -2.087 12.697 -4.349 1.00 92.12 87 GLU A C 1
ATOM 661 O O . GLU A 1 87 ? -1.911 13.824 -4.812 1.00 92.12 87 GLU A O 1
ATOM 666 N N . THR A 1 88 ? -1.202 11.720 -4.500 1.00 93.38 88 THR A N 1
ATOM 667 C CA . THR A 1 88 ? 0.094 11.937 -5.130 1.00 93.38 88 THR A CA 1
ATOM 668 C C . THR A 1 88 ? 0.417 10.842 -6.134 1.00 93.38 88 THR A C 1
ATOM 670 O O . THR A 1 88 ? -0.112 9.727 -6.080 1.00 93.38 88 THR A O 1
ATOM 673 N N . THR A 1 89 ? 1.293 11.175 -7.076 1.00 95.50 89 THR A N 1
ATOM 674 C CA . THR A 1 89 ? 1.830 10.227 -8.054 1.00 95.50 89 THR A CA 1
ATOM 675 C C . THR A 1 89 ? 3.297 10.004 -7.739 1.00 95.50 89 THR A C 1
ATOM 677 O O . THR A 1 89 ? 4.085 10.948 -7.733 1.00 95.50 89 THR A O 1
ATOM 680 N N . LEU A 1 90 ? 3.660 8.757 -7.458 1.00 94.75 90 LEU A N 1
ATOM 681 C CA . LEU A 1 90 ? 5.018 8.367 -7.107 1.00 94.75 90 LEU A CA 1
ATOM 682 C C . LEU A 1 90 ? 5.614 7.514 -8.218 1.00 94.75 90 LEU A C 1
ATOM 684 O O . LEU A 1 90 ? 4.995 6.545 -8.654 1.00 94.75 90 LEU A O 1
ATOM 688 N N . LEU A 1 91 ? 6.829 7.848 -8.641 1.00 95.06 91 LEU A N 1
ATOM 689 C CA . LEU A 1 91 ? 7.571 7.034 -9.597 1.00 95.06 91 LEU A CA 1
ATOM 690 C C . LEU A 1 91 ? 8.070 5.756 -8.925 1.00 95.06 91 LEU A C 1
ATOM 692 O O . LEU A 1 91 ? 8.556 5.782 -7.788 1.00 95.06 91 LEU A O 1
ATOM 696 N N . LEU A 1 92 ? 7.983 4.637 -9.641 1.00 91.19 92 LEU A N 1
ATOM 697 C CA . LEU A 1 92 ? 8.626 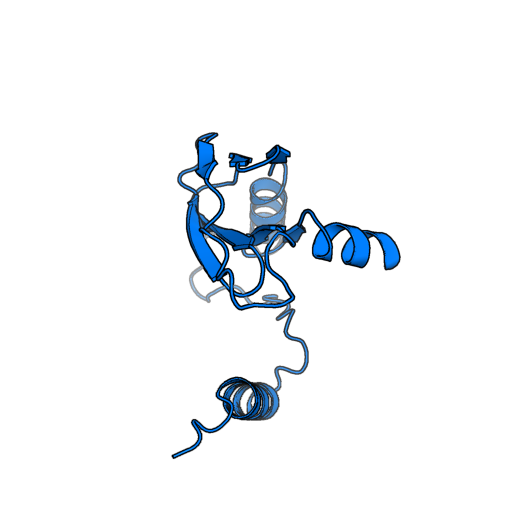3.406 -9.209 1.00 91.19 92 LEU A CA 1
ATOM 698 C C . LEU A 1 92 ? 10.149 3.602 -9.151 1.00 91.19 92 LEU A C 1
ATOM 700 O O . LEU A 1 92 ? 10.725 4.305 -9.986 1.00 91.19 92 LEU A O 1
ATOM 704 N N . PRO A 1 93 ? 10.839 2.964 -8.190 1.00 91.56 93 PRO A N 1
ATOM 705 C CA . PRO A 1 93 ? 12.291 2.984 -8.182 1.00 91.56 93 PRO A CA 1
ATOM 706 C C . PRO A 1 93 ? 12.845 2.303 -9.448 1.00 91.56 93 PRO A C 1
ATOM 708 O O . PRO A 1 93 ? 12.226 1.365 -9.966 1.00 91.56 93 PRO A O 1
ATOM 711 N N . PRO A 1 94 ? 14.029 2.716 -9.933 1.00 89.50 94 PRO A N 1
ATOM 712 C CA . PRO A 1 94 ? 14.666 2.057 -11.066 1.00 89.50 94 PRO A CA 1
ATOM 713 C C . PRO A 1 94 ? 14.984 0.594 -10.728 1.00 89.50 94 PRO A C 1
ATOM 715 O O . PRO A 1 94 ? 15.435 0.278 -9.623 1.00 89.50 94 PRO A O 1
ATOM 718 N N . ALA A 1 95 ? 14.760 -0.310 -11.683 1.00 87.62 95 ALA A N 1
ATOM 719 C CA . ALA A 1 95 ? 15.183 -1.698 -11.541 1.00 87.62 95 ALA A CA 1
ATOM 720 C C . ALA A 1 95 ? 16.714 -1.793 -11.536 1.00 87.62 95 ALA A C 1
ATOM 722 O O . ALA A 1 95 ? 17.383 -1.084 -12.286 1.00 87.62 95 ALA A O 1
ATOM 723 N N . ASP A 1 96 ? 17.261 -2.721 -10.753 1.00 83.56 96 ASP A N 1
ATOM 724 C CA . ASP A 1 96 ? 18.612 -3.221 -11.001 1.00 83.56 96 ASP A CA 1
ATOM 725 C C . ASP A 1 96 ? 18.580 -4.101 -12.267 1.00 83.56 96 ASP A C 1
ATOM 727 O O . ASP A 1 96 ? 17.935 -5.154 -12.241 1.00 83.56 96 ASP A O 1
ATOM 731 N N . PRO A 1 97 ? 19.240 -3.708 -13.374 1.00 81.25 97 PRO A N 1
ATOM 732 C CA . PRO A 1 97 ? 19.185 -4.453 -14.631 1.00 81.25 97 PRO A CA 1
ATOM 733 C C . PRO A 1 97 ? 19.834 -5.841 -14.540 1.00 81.25 97 PRO A C 1
ATOM 735 O O . PRO A 1 97 ? 19.556 -6.692 -15.383 1.00 81.25 97 PRO A O 1
ATOM 738 N N . ALA A 1 98 ? 20.681 -6.092 -13.536 1.00 81.62 98 ALA A N 1
ATOM 739 C CA . ALA A 1 98 ? 21.289 -7.401 -13.311 1.00 81.62 98 ALA A CA 1
ATOM 740 C C . ALA A 1 98 ? 20.379 -8.354 -12.512 1.00 81.62 98 ALA A C 1
ATOM 742 O O . ALA A 1 98 ? 20.653 -9.555 -12.440 1.00 81.62 98 ALA A O 1
ATOM 743 N N . ALA A 1 99 ? 19.301 -7.846 -11.905 1.00 77.62 99 ALA A N 1
ATOM 744 C CA . ALA A 1 99 ? 18.405 -8.647 -11.087 1.00 77.62 99 ALA A CA 1
ATOM 745 C C . ALA A 1 99 ? 17.373 -9.395 -11.959 1.00 77.62 99 ALA A C 1
ATOM 747 O O . ALA A 1 99 ? 16.623 -8.762 -12.700 1.00 77.62 99 ALA A O 1
ATOM 748 N N . PRO A 1 100 ? 17.205 -10.725 -11.802 1.00 80.06 100 PRO A N 1
ATOM 749 C CA . PRO A 1 100 ? 16.176 -11.496 -12.518 1.00 80.06 100 PRO A CA 1
ATOM 750 C C . PRO A 1 100 ? 14.732 -11.053 -12.230 1.00 80.06 100 PRO A C 1
ATOM 752 O O . PRO A 1 100 ? 13.792 -11.486 -12.893 1.00 80.06 100 PRO A O 1
ATOM 755 N N . SER A 1 101 ? 14.538 -10.246 -11.187 1.00 76.12 101 SER A N 1
ATOM 756 C CA . SER A 1 101 ? 13.255 -9.679 -10.789 1.00 76.12 101 SER A CA 1
ATOM 757 C C . SER A 1 101 ? 12.995 -8.286 -11.375 1.00 76.12 101 SER A C 1
ATOM 759 O O . SER A 1 101 ? 11.933 -7.728 -11.103 1.00 76.12 101 SER A O 1
ATOM 761 N N . ALA A 1 102 ? 13.914 -7.724 -12.169 1.00 80.06 102 ALA A N 1
ATOM 762 C CA . ALA A 1 102 ? 13.716 -6.454 -12.862 1.00 80.06 102 ALA A CA 1
ATOM 763 C C . ALA A 1 102 ? 12.405 -6.455 -13.669 1.00 80.06 102 ALA A C 1
ATOM 765 O O . ALA A 1 102 ? 12.064 -7.438 -14.327 1.00 80.06 102 ALA A O 1
ATOM 766 N N . GLY A 1 103 ? 11.643 -5.366 -13.580 1.00 80.44 103 GLY A N 1
ATOM 767 C CA . GLY A 1 103 ? 10.324 -5.236 -14.205 1.00 80.44 103 GLY A CA 1
ATOM 768 C C . GLY A 1 103 ? 9.173 -5.831 -13.387 1.00 80.44 103 GLY A C 1
ATOM 769 O O . GLY A 1 103 ? 8.015 -5.562 -13.691 1.00 80.44 103 GLY A O 1
ATOM 770 N N . ARG A 1 104 ? 9.445 -6.588 -12.312 1.00 84.94 104 ARG A N 1
ATOM 771 C CA . ARG A 1 104 ? 8.404 -7.041 -11.374 1.00 84.94 104 ARG A CA 1
ATOM 772 C C . ARG A 1 104 ? 8.115 -5.931 -10.372 1.00 84.94 104 ARG A C 1
ATOM 774 O O . ARG A 1 104 ? 8.726 -5.870 -9.301 1.00 84.94 104 ARG A O 1
ATOM 781 N N . CYS A 1 105 ? 7.220 -5.030 -10.751 1.00 87.50 105 CYS A N 1
ATOM 782 C CA . CYS A 1 105 ? 6.877 -3.859 -9.962 1.00 87.50 105 CYS A CA 1
ATOM 783 C C . CYS A 1 105 ? 5.672 -4.069 -9.041 1.00 87.50 105 CYS A C 1
ATOM 785 O O . CYS A 1 105 ? 4.903 -5.027 -9.160 1.00 87.50 105 CYS A O 1
ATOM 787 N N . GLY A 1 106 ? 5.527 -3.161 -8.083 1.00 88.00 106 GLY A N 1
ATOM 788 C CA . GLY A 1 106 ? 4.337 -3.084 -7.258 1.00 88.00 106 GLY A CA 1
ATOM 789 C C . GLY A 1 106 ? 4.448 -2.045 -6.158 1.00 88.00 106 GLY A C 1
ATOM 790 O O . GLY A 1 106 ? 5.464 -1.362 -5.996 1.00 88.00 106 GLY A O 1
ATOM 791 N N . ALA A 1 107 ? 3.357 -1.925 -5.412 1.00 88.06 107 ALA A N 1
ATOM 792 C CA . ALA A 1 107 ? 3.241 -0.991 -4.313 1.00 88.06 107 ALA A CA 1
ATOM 793 C C . ALA A 1 107 ? 2.354 -1.540 -3.202 1.00 88.06 107 ALA A C 1
ATOM 795 O O . ALA A 1 107 ? 1.454 -2.350 -3.434 1.00 88.06 107 ALA A O 1
ATOM 796 N N . THR A 1 108 ? 2.589 -1.060 -1.987 1.00 85.19 108 THR A N 1
ATOM 797 C CA . THR A 1 108 ? 1.722 -1.317 -0.840 1.00 85.19 108 THR A CA 1
ATOM 798 C C . THR A 1 108 ? 1.668 -0.105 0.074 1.00 85.19 108 THR A C 1
ATOM 800 O O . THR A 1 108 ? 2.639 0.647 0.196 1.00 85.19 108 THR A O 1
ATOM 803 N N . VAL A 1 109 ? 0.521 0.073 0.719 1.00 83.75 109 VAL A N 1
ATOM 804 C CA . VAL A 1 109 ? 0.319 1.058 1.776 1.00 83.75 109 VAL A CA 1
ATOM 805 C C . VAL A 1 109 ? 0.191 0.320 3.101 1.00 83.75 109 VAL A C 1
ATOM 807 O O . VAL A 1 109 ? -0.672 -0.544 3.266 1.00 83.75 109 VAL A O 1
ATOM 810 N N . PHE A 1 110 ? 1.041 0.690 4.053 1.00 78.62 110 PHE A N 1
ATOM 811 C CA . PHE A 1 110 ? 0.955 0.257 5.437 1.00 78.62 110 PHE A CA 1
ATOM 812 C C . PHE A 1 110 ? 0.308 1.359 6.268 1.00 78.62 110 PHE A C 1
ATOM 814 O O . PHE A 1 110 ? 0.863 2.449 6.435 1.00 78.62 110 PHE A O 1
ATOM 821 N N . THR A 1 111 ? -0.852 1.046 6.831 1.00 74.25 111 THR A N 1
ATOM 822 C CA . THR A 1 111 ? -1.430 1.809 7.938 1.00 74.25 111 THR A CA 1
ATOM 823 C C . THR A 1 111 ? -1.238 1.021 9.238 1.00 74.25 111 THR A C 1
ATOM 825 O O . THR A 1 111 ? -0.817 -0.135 9.228 1.00 74.25 111 THR A O 1
ATOM 828 N N . ARG A 1 112 ? -1.539 1.622 10.393 1.00 65.50 112 ARG A N 1
ATOM 829 C CA . ARG A 1 112 ? -1.407 0.952 11.701 1.00 65.50 112 ARG A CA 1
ATOM 830 C C . ARG A 1 112 ? -2.440 -0.177 11.926 1.00 65.50 112 ARG A C 1
ATOM 832 O O . ARG A 1 112 ? -2.388 -0.807 12.977 1.00 65.50 112 ARG A O 1
ATOM 839 N N . GLY A 1 113 ? -3.368 -0.413 10.991 1.00 53.09 113 GLY A N 1
ATOM 840 C CA . GLY A 1 113 ? -4.445 -1.406 11.127 1.00 53.09 113 GLY A CA 1
ATOM 841 C C . GLY A 1 113 ? -4.755 -2.218 9.866 1.00 53.09 113 GLY A C 1
ATOM 842 O O . GLY A 1 113 ? -5.074 -3.390 10.004 1.00 53.09 113 GLY A O 1
ATOM 843 N N . ASP A 1 114 ? -4.578 -1.652 8.667 1.00 55.31 114 ASP A N 1
ATOM 844 C CA . ASP A 1 114 ? -4.950 -2.289 7.396 1.00 55.31 114 ASP A CA 1
ATOM 845 C C . ASP A 1 114 ? -3.830 -2.208 6.345 1.00 55.31 114 ASP A C 1
ATOM 847 O O . ASP A 1 114 ? -3.048 -1.245 6.313 1.00 55.31 114 ASP A O 1
ATOM 851 N N . ARG A 1 115 ? -3.760 -3.222 5.467 1.00 57.69 115 ARG A N 1
ATOM 852 C CA . ARG A 1 115 ? -2.844 -3.265 4.315 1.00 57.69 115 ARG A CA 1
ATOM 853 C C . ARG A 1 115 ? -3.613 -3.327 3.005 1.00 57.69 115 ARG A C 1
ATOM 855 O O . ARG A 1 115 ? -4.429 -4.220 2.812 1.00 57.69 115 ARG A O 1
ATOM 862 N N . LEU A 1 116 ? -3.262 -2.436 2.080 1.00 62.91 116 LEU A N 1
ATOM 863 C CA . LEU A 1 116 ? -3.630 -2.544 0.668 1.00 62.91 116 LEU A CA 1
ATOM 864 C C . LEU A 1 116 ? -2.364 -2.739 -0.165 1.00 62.91 116 LEU A C 1
ATOM 866 O O . LEU A 1 116 ? -1.335 -2.104 0.090 1.00 62.91 116 LEU A O 1
ATOM 870 N N . ALA A 1 117 ? -2.420 -3.631 -1.149 1.00 60.47 117 ALA A N 1
ATOM 871 C CA . ALA A 1 117 ? -1.285 -3.952 -2.002 1.00 60.47 117 ALA A CA 1
ATOM 872 C C . ALA A 1 117 ? -1.713 -4.190 -3.452 1.00 60.47 117 ALA A C 1
ATOM 874 O O . ALA A 1 117 ? -2.804 -4.694 -3.703 1.00 60.47 117 ALA A O 1
ATOM 875 N N . GLY A 1 118 ? -0.841 -3.827 -4.393 1.00 68.69 118 GLY A N 1
ATOM 876 C CA . GLY A 1 118 ? -0.965 -4.127 -5.820 1.00 68.69 118 GLY A CA 1
ATOM 877 C C . GLY A 1 118 ? 0.175 -5.024 -6.320 1.00 68.69 118 GLY A C 1
ATOM 878 O O . GLY A 1 118 ? 1.115 -5.327 -5.580 1.00 68.69 118 GLY A O 1
ATOM 879 N N . GLY A 1 119 ? 0.102 -5.448 -7.584 1.00 69.75 119 GLY A N 1
ATOM 880 C CA . GLY A 1 119 ? 1.046 -6.410 -8.166 1.00 69.75 119 GLY A CA 1
ATOM 881 C C . GLY A 1 119 ? 0.942 -7.792 -7.508 1.00 69.75 119 GLY A C 1
ATOM 882 O O . GLY A 1 119 ? -0.115 -8.162 -6.999 1.00 69.75 119 GLY A O 1
ATOM 883 N N . TRP A 1 120 ? 2.052 -8.537 -7.459 1.00 63.91 120 TRP A N 1
ATOM 884 C CA . TRP A 1 120 ? 2.069 -9.917 -6.943 1.00 63.91 120 TRP A CA 1
ATOM 885 C C . TRP A 1 120 ? 1.559 -10.048 -5.494 1.00 63.91 120 TRP A C 1
ATOM 887 O O . TRP A 1 120 ? 0.971 -11.062 -5.129 1.00 63.91 120 TRP A O 1
ATOM 897 N N . LEU A 1 121 ? 1.759 -9.025 -4.652 1.00 55.22 121 LEU A N 1
ATOM 898 C CA . LEU A 1 121 ? 1.267 -9.039 -3.271 1.00 55.22 121 LEU A CA 1
ATOM 899 C C . LEU A 1 121 ? -0.258 -8.834 -3.216 1.00 55.22 121 LEU A C 1
ATOM 901 O O . LEU A 1 121 ? -0.914 -9.373 -2.329 1.00 55.22 121 LEU A O 1
ATOM 905 N N . GLY A 1 122 ? -0.820 -8.088 -4.175 1.00 63.31 122 GLY A N 1
ATOM 906 C CA . GLY A 1 122 ? -2.267 -7.967 -4.369 1.00 63.31 122 GLY A CA 1
ATOM 907 C C . GLY A 1 122 ? -2.892 -9.279 -4.849 1.00 63.31 122 GLY A C 1
ATOM 908 O O . GLY A 1 122 ? -3.912 -9.700 -4.309 1.00 63.31 122 GLY A O 1
ATOM 909 N N . GLU A 1 123 ? -2.236 -9.978 -5.781 1.00 67.06 123 GLU A N 1
ATOM 910 C CA . GLU A 1 123 ? -2.640 -11.328 -6.210 1.00 67.06 123 GLU A CA 1
ATOM 911 C C . GLU A 1 123 ? -2.609 -12.317 -5.036 1.00 67.06 123 GLU A C 1
ATOM 913 O O . GLU A 1 123 ? -3.575 -13.039 -4.800 1.00 67.06 123 GLU A O 1
ATOM 918 N N . TYR A 1 124 ? -1.539 -12.296 -4.234 1.00 48.38 124 TYR A N 1
ATOM 919 C CA . TYR A 1 124 ? -1.418 -13.140 -3.044 1.00 48.38 124 TYR A CA 1
ATOM 920 C C . TYR A 1 124 ? -2.488 -12.833 -1.982 1.00 48.38 124 TYR A C 1
ATOM 922 O O . TYR A 1 124 ? -3.018 -13.752 -1.357 1.00 48.38 124 TYR A O 1
ATOM 930 N N . ALA A 1 125 ? -2.832 -11.558 -1.777 1.00 55.03 125 ALA A N 1
ATOM 931 C CA . ALA A 1 125 ? -3.912 -11.169 -0.871 1.00 55.03 125 ALA A CA 1
ATOM 932 C C . ALA A 1 125 ? -5.283 -11.669 -1.364 1.00 55.03 125 ALA A C 1
ATOM 934 O O . ALA A 1 125 ? -6.079 -12.140 -0.554 1.00 55.03 125 ALA A O 1
ATOM 935 N N . ALA A 1 126 ? -5.533 -11.640 -2.678 1.00 58.06 126 ALA A N 1
ATOM 936 C CA . ALA A 1 126 ? -6.762 -12.158 -3.279 1.00 58.06 126 ALA A CA 1
ATOM 937 C C . ALA A 1 126 ? -6.889 -13.690 -3.171 1.00 58.06 126 ALA A C 1
ATOM 939 O O . ALA A 1 126 ? -7.996 -14.200 -3.052 1.00 58.06 126 ALA A O 1
ATOM 940 N N . MET A 1 127 ? -5.774 -14.431 -3.145 1.00 49.41 127 MET A N 1
ATOM 941 C CA . MET A 1 127 ? -5.780 -15.893 -2.962 1.00 49.41 127 MET A CA 1
ATOM 942 C C . MET A 1 127 ? -6.211 -16.357 -1.557 1.00 49.41 127 MET A C 1
ATOM 944 O O . MET A 1 127 ? -6.441 -17.549 -1.363 1.00 49.41 127 MET A O 1
ATOM 948 N N . ARG A 1 128 ? -6.275 -15.457 -0.566 1.00 37.19 128 ARG A N 1
ATOM 949 C CA . ARG A 1 128 ? -6.724 -15.765 0.805 1.00 37.19 128 ARG A CA 1
ATOM 950 C C . ARG A 1 128 ? -8.188 -15.397 1.090 1.00 37.19 128 ARG A C 1
ATOM 952 O O . ARG A 1 128 ? -8.623 -15.626 2.219 1.00 37.19 128 ARG A O 1
ATOM 959 N N . ALA A 1 129 ? -8.894 -14.793 0.132 1.00 44.78 129 ALA A N 1
ATOM 960 C CA . ALA A 1 129 ? -10.303 -14.417 0.264 1.00 44.78 129 ALA A CA 1
ATOM 961 C C . ALA A 1 129 ? -11.242 -15.602 -0.000 1.00 44.78 129 ALA A C 1
ATOM 963 O O . ALA A 1 129 ? -10.901 -16.448 -0.858 1.00 44.78 129 ALA A O 1
#

pLDDT: mean 70.95, std 16.55, range [37.19, 95.5]

Foldseek 3Di:
DDDDPVVVVVQVVCVVVVNNDPPPPPQDDDPPDPDDSVVVVVVQVVQQPPWDWDDDQFKIWTFHHAQKWKWKEFQPDIDIDGHRRDTDIGGHDADPPPGPRGRQIWMWIDDPHDIDIDGPVNVVVVVVD

Radius of gyration: 17.11 Å; chains: 1; bounding box: 47×30×44 Å

Sequence (129 aa):
MATPPLVPRMWDAARARGIDAPDWNGTTPPGDRALPPDRYRALLAERATGTRLTLQDDAVRVWAPPGAVIRLWNGATTALHLADGEETTLLLPPADPAAPSAGRCGATVFTRGDRLAGGWLGEYAAMRA

Secondary structure (DSSP, 8-state):
-PPP-HHHHHHHHHHTTT---SS----S--S--SS-HHHHHHHHHHHHTT-EEEEETTEEEEE--TT-EEEEEETTEEEEEE--SS-EEEEPPPP-TTSTTTT-EEEEEE-SS-EEE-THHHHHHHTT-

Organism: NCBI:txid1951